Protein AF-A0A5R2N3M0-F1 (afdb_monomer_lite)

Sequence (168 aa):
ASAFADRCPHRGMRLSHGFVRGETLSCIYHGWGYAQEGNCLRIPAHPALTPPDTIRVATQHVEDGDGVIWISAGEAAAPPPRLDGVAPLRSMMVEANVAALEAAAGAKAAGGLLDHSNHGLTLRLLLAPDGEARTLMHVLVGEDANPTERIAASRAAETLRRAAERIR

pLDDT: mean 94.63, std 5.06, range [68.81, 98.44]

Radius of gyration: 19.89 Å; chains: 1; bounding box: 47×32×56 Å

Foldseek 3Di:
DWDFDLAQPPHGHGLVPFDDDPQWRFGPPQRFTAHSQFATQDGPVCHVDGDDRVRGTHIFDWDCAQNDIDTDPDPDPDDDDHPPQKHWLDKDKFQAFQVLLCVLQVHHDDPQWDWHDDPNFIWIWRWDDDPHGMIIITIIGGPPQDPVSSVVSVVVVVVSSVSSNPPD

Secondary structure (DSSP, 8-state):
--EE-SS-TTT---GGGSEEETTEEEPTTT--EE-TTSBEEE-TTSTT----TT-B--EE-EEEETTEEEE-SSS--SPPPP-TTEEEEEEEEESS-HHHHHHHHTS--BTTEEEEEETTEEEEEEEEEETTTEEEEEEEEETT--HHHHHHHHHHHHHHHHHHTT--

Structure (mmCIF, N/CA/C/O backbone):
data_AF-A0A5R2N3M0-F1
#
_entry.id   AF-A0A5R2N3M0-F1
#
loop_
_atom_site.group_PDB
_atom_site.id
_atom_site.type_symbol
_atom_site.label_atom_id
_atom_site.label_alt_id
_atom_site.label_comp_id
_atom_site.label_asym_id
_atom_site.label_entity_id
_atom_site.label_seq_id
_atom_site.pdbx_PDB_ins_code
_atom_site.Cartn_x
_atom_site.Cartn_y
_atom_site.Cartn_z
_atom_site.occupancy
_atom_site.B_iso_or_equiv
_atom_site.auth_seq_id
_atom_site.auth_comp_id
_atom_site.auth_asym_id
_atom_site.auth_atom_id
_atom_site.pdbx_PDB_model_num
ATOM 1 N N . ALA A 1 1 ? 2.549 -8.941 -7.027 1.00 83.56 1 ALA A N 1
ATOM 2 C CA . ALA A 1 1 ? 2.635 -7.464 -7.057 1.00 83.56 1 ALA A CA 1
ATOM 3 C C . ALA A 1 1 ? 4.101 -7.043 -7.196 1.00 83.56 1 ALA A C 1
ATOM 5 O O . ALA A 1 1 ? 4.967 -7.855 -6.897 1.00 83.56 1 ALA A O 1
ATOM 6 N N . SER A 1 2 ? 4.384 -5.811 -7.637 1.00 91.50 2 SER A N 1
ATOM 7 C CA . SER A 1 2 ? 5.753 -5.278 -7.777 1.00 91.50 2 SER A CA 1
ATOM 8 C C . SER A 1 2 ? 5.839 -3.880 -7.169 1.00 91.50 2 SER A C 1
ATOM 10 O O . SER A 1 2 ? 4.929 -3.074 -7.362 1.00 91.50 2 SER A O 1
ATOM 12 N N . ALA A 1 3 ? 6.932 -3.581 -6.465 1.00 94.56 3 ALA A N 1
ATOM 13 C CA . ALA A 1 3 ? 7.198 -2.261 -5.899 1.00 94.56 3 ALA A CA 1
ATOM 14 C C . ALA A 1 3 ? 8.600 -1.796 -6.288 1.00 94.56 3 ALA A C 1
ATOM 16 O O . ALA A 1 3 ? 9.589 -2.494 -6.059 1.00 94.56 3 ALA A O 1
ATOM 17 N N . PHE A 1 4 ? 8.677 -0.610 -6.886 1.00 95.50 4 PHE A N 1
ATOM 18 C CA . PHE A 1 4 ? 9.914 -0.024 -7.391 1.00 95.50 4 PHE A CA 1
ATOM 19 C C . PHE A 1 4 ? 10.277 1.227 -6.605 1.00 95.50 4 PHE A C 1
ATOM 21 O O . PHE A 1 4 ? 9.402 1.961 -6.147 1.00 95.50 4 PHE A O 1
ATOM 28 N N . ALA A 1 5 ? 11.573 1.528 -6.537 1.00 95.06 5 ALA A N 1
ATOM 29 C CA . ALA A 1 5 ? 11.997 2.896 -6.294 1.00 95.06 5 ALA A CA 1
ATOM 30 C C . ALA A 1 5 ? 11.367 3.799 -7.364 1.00 95.06 5 ALA A C 1
ATOM 32 O O . ALA A 1 5 ? 11.466 3.514 -8.561 1.00 95.06 5 ALA A O 1
ATOM 33 N N . ASP A 1 6 ? 10.742 4.901 -6.944 1.00 97.00 6 ASP A N 1
ATOM 34 C CA . ASP A 1 6 ? 10.054 5.833 -7.844 1.00 97.00 6 ASP A CA 1
ATOM 35 C C . ASP A 1 6 ? 11.042 6.734 -8.611 1.00 97.00 6 ASP A C 1
ATOM 37 O O . ASP A 1 6 ? 11.022 7.964 -8.531 1.00 97.00 6 ASP A O 1
ATOM 41 N N . ARG A 1 7 ? 11.990 6.109 -9.315 1.00 97.75 7 ARG A N 1
ATOM 42 C CA . ARG A 1 7 ? 13.099 6.779 -9.985 1.00 97.75 7 ARG A CA 1
ATOM 43 C C . ARG A 1 7 ? 13.628 5.951 -11.151 1.00 97.75 7 ARG A C 1
ATOM 45 O O . ARG A 1 7 ? 14.242 4.903 -10.977 1.00 97.75 7 ARG A O 1
ATOM 52 N N . CYS A 1 8 ? 13.487 6.486 -12.357 1.00 98.19 8 CYS A N 1
ATOM 53 C CA . CYS A 1 8 ? 14.052 5.908 -13.568 1.00 98.19 8 CYS A CA 1
ATOM 54 C C . CYS A 1 8 ? 15.597 5.994 -13.547 1.00 98.19 8 CYS A C 1
ATOM 56 O O . CYS A 1 8 ? 16.130 7.102 -13.410 1.00 98.19 8 CYS A O 1
ATOM 58 N N . PRO A 1 9 ? 16.343 4.886 -13.743 1.00 97.69 9 PRO A N 1
ATOM 59 C CA . PRO A 1 9 ? 17.811 4.882 -13.720 1.00 97.69 9 PRO A CA 1
ATOM 60 C C . PRO A 1 9 ? 18.453 5.702 -14.847 1.00 97.69 9 PRO A C 1
ATOM 62 O O . PRO A 1 9 ? 19.610 6.080 -14.726 1.00 97.69 9 PRO A O 1
ATOM 65 N N . HIS A 1 10 ? 17.715 6.029 -15.915 1.00 97.31 10 HIS A N 1
ATOM 66 C CA . HIS A 1 10 ? 18.241 6.836 -17.017 1.00 97.31 10 HIS A CA 1
ATOM 67 C C . HIS A 1 10 ? 18.521 8.288 -16.591 1.00 97.31 10 HIS A C 1
ATOM 69 O O . HIS A 1 10 ? 19.652 8.756 -16.690 1.00 97.31 10 HIS A O 1
ATOM 75 N N . ARG A 1 11 ? 17.494 9.025 -16.137 1.00 97.56 11 ARG A N 1
ATOM 76 C CA . ARG A 1 11 ? 17.604 10.460 -15.782 1.00 97.56 11 ARG A CA 1
ATOM 77 C C . ARG A 1 11 ? 16.793 10.870 -14.552 1.00 97.56 11 ARG A C 1
ATOM 79 O O . ARG A 1 11 ? 16.516 12.045 -14.359 1.00 97.56 11 ARG A O 1
ATOM 86 N N . GLY A 1 12 ? 16.389 9.911 -13.723 1.00 97.44 12 GLY A N 1
ATOM 87 C CA . GLY A 1 12 ? 15.761 10.186 -12.432 1.00 97.44 12 GLY A CA 1
ATOM 88 C C . GLY A 1 12 ? 14.288 10.599 -12.468 1.00 97.44 12 GLY A C 1
ATOM 89 O O . GLY A 1 12 ? 13.767 10.975 -11.425 1.00 97.44 12 GLY A O 1
ATOM 90 N N . MET A 1 13 ? 13.605 10.521 -13.618 1.00 98.19 13 MET A N 1
ATOM 91 C CA . MET A 1 13 ? 12.158 10.777 -13.687 1.00 98.19 13 MET A CA 1
ATOM 92 C C . MET A 1 13 ? 11.396 9.812 -12.773 1.00 98.19 13 MET A C 1
ATOM 94 O O . MET A 1 13 ? 11.718 8.622 -12.747 1.00 98.19 13 MET A O 1
ATOM 98 N N . ARG A 1 14 ? 10.372 10.306 -12.073 1.00 98.25 14 ARG A N 1
ATOM 99 C CA . ARG A 1 14 ? 9.474 9.463 -11.275 1.00 98.25 14 ARG A CA 1
ATOM 100 C C . ARG A 1 14 ? 8.707 8.507 -12.184 1.00 98.25 14 ARG A C 1
ATOM 102 O O . ARG A 1 14 ? 8.086 8.929 -13.162 1.00 98.25 14 ARG A O 1
ATOM 109 N N . LEU A 1 15 ? 8.794 7.218 -11.886 1.00 98.25 15 LEU A N 1
ATOM 110 C CA . LEU A 1 15 ? 8.144 6.149 -12.641 1.00 98.25 15 LEU A CA 1
ATOM 111 C C . LEU A 1 15 ? 6.640 6.080 -12.360 1.00 98.25 15 LEU A C 1
ATOM 113 O O . LEU A 1 15 ? 5.896 5.622 -13.221 1.00 98.25 15 LEU A O 1
ATOM 117 N N . SER A 1 16 ? 6.190 6.602 -11.219 1.00 97.62 16 SER A N 1
ATOM 118 C CA . SER A 1 16 ? 4.781 6.771 -10.851 1.00 97.62 16 SER A CA 1
ATOM 119 C C . SER A 1 16 ? 4.008 7.692 -11.805 1.00 97.62 16 SER A C 1
ATOM 121 O O . SER A 1 16 ? 2.794 7.571 -11.923 1.00 97.62 16 SER A O 1
ATOM 123 N N . HIS A 1 17 ? 4.698 8.568 -12.545 1.00 98.06 17 HIS A N 1
ATOM 124 C CA . HIS A 1 17 ? 4.116 9.356 -13.641 1.00 98.06 17 HIS A CA 1
ATOM 125 C C . HIS A 1 17 ? 4.096 8.617 -14.989 1.00 98.06 17 HIS A C 1
ATOM 127 O O . HIS A 1 17 ? 3.668 9.179 -15.995 1.00 98.06 17 HIS A O 1
ATOM 133 N N . GLY A 1 18 ? 4.624 7.395 -15.038 1.00 97.00 18 GLY A N 1
ATOM 134 C CA . GLY A 1 18 ? 4.621 6.534 -16.210 1.00 97.00 18 GLY A CA 1
ATOM 135 C C . GLY A 1 18 ? 3.266 5.886 -16.473 1.00 97.00 18 GLY A C 1
ATOM 136 O O . GLY A 1 18 ? 2.221 6.315 -15.992 1.00 97.00 18 GLY A O 1
ATOM 137 N N . PHE A 1 19 ? 3.294 4.822 -17.265 1.00 97.06 19 PHE A N 1
ATOM 138 C CA . PHE A 1 19 ? 2.110 4.025 -17.568 1.00 97.06 19 PHE A CA 1
ATOM 139 C C . PHE A 1 19 ? 2.499 2.569 -17.812 1.00 97.06 19 PHE A C 1
ATOM 141 O O . PHE A 1 19 ? 3.607 2.265 -18.264 1.00 97.06 19 PHE A O 1
ATOM 148 N N . VAL A 1 20 ? 1.569 1.663 -17.532 1.00 96.88 20 VAL A N 1
ATOM 149 C CA . VAL A 1 20 ? 1.738 0.233 -17.790 1.00 96.88 20 VAL A CA 1
ATOM 150 C C . VAL A 1 20 ? 1.413 -0.062 -19.260 1.00 96.88 20 VAL A C 1
ATOM 152 O O . VAL A 1 20 ? 0.409 0.414 -19.791 1.00 96.88 20 VAL A O 1
ATOM 155 N N . ARG A 1 21 ? 2.275 -0.825 -19.942 1.00 92.31 21 ARG A N 1
ATOM 156 C CA . ARG A 1 21 ? 2.038 -1.383 -21.286 1.00 92.31 21 ARG A CA 1
ATOM 157 C C . ARG A 1 21 ? 2.293 -2.887 -21.250 1.00 92.31 21 ARG A C 1
ATOM 159 O O . ARG A 1 21 ? 3.448 -3.303 -21.147 1.00 92.31 21 ARG A O 1
ATOM 166 N N . GLY A 1 22 ? 1.227 -3.683 -21.352 1.00 93.19 22 GLY A N 1
ATOM 167 C CA . GLY A 1 22 ? 1.303 -5.120 -21.069 1.00 93.19 22 GLY A CA 1
ATOM 168 C C . GLY A 1 22 ? 1.804 -5.336 -19.641 1.00 93.19 22 GLY A C 1
ATOM 169 O O . GLY A 1 22 ? 1.337 -4.665 -18.731 1.00 93.19 22 GLY A O 1
ATOM 170 N N . GLU A 1 23 ? 2.834 -6.161 -19.474 1.00 93.88 23 GLU A N 1
ATOM 171 C CA . GLU A 1 23 ? 3.449 -6.465 -18.171 1.00 93.88 23 GLU A CA 1
ATOM 172 C C . GLU A 1 23 ? 4.634 -5.546 -17.813 1.00 93.88 23 GLU A C 1
ATOM 174 O O . GLU A 1 23 ? 5.484 -5.898 -16.997 1.00 93.88 23 GLU A O 1
ATOM 179 N N . THR A 1 24 ? 4.744 -4.375 -18.455 1.00 96.25 24 THR A N 1
ATOM 180 C CA . THR A 1 24 ? 5.896 -3.473 -18.277 1.00 96.25 24 THR A CA 1
ATOM 181 C C . THR A 1 24 ? 5.495 -2.079 -17.827 1.00 96.25 24 THR A C 1
ATOM 183 O O . THR A 1 24 ? 4.549 -1.491 -18.356 1.00 96.25 24 THR A O 1
ATOM 186 N N . LEU A 1 25 ? 6.266 -1.501 -16.903 1.00 98.00 25 LEU A N 1
ATOM 187 C CA . LEU A 1 25 ? 6.146 -0.091 -16.538 1.00 98.00 25 LEU A CA 1
ATOM 188 C C . LEU A 1 25 ? 7.015 0.753 -17.471 1.00 98.00 25 LEU A C 1
ATOM 190 O O . LEU A 1 25 ? 8.234 0.594 -17.520 1.00 98.00 25 LEU A O 1
ATOM 194 N N . SER A 1 26 ? 6.389 1.662 -18.215 1.00 98.12 26 SER A N 1
ATOM 195 C CA . SER A 1 26 ? 7.068 2.575 -19.133 1.00 98.12 26 SER A CA 1
ATOM 196 C C . SER A 1 26 ? 7.250 3.952 -18.502 1.00 98.12 26 SER A C 1
ATOM 198 O O . SER A 1 26 ? 6.286 4.597 -18.090 1.00 98.12 26 SER A O 1
ATOM 200 N N . CYS A 1 27 ? 8.491 4.436 -18.477 1.00 98.44 27 CYS A N 1
ATOM 201 C CA . CYS A 1 27 ? 8.814 5.789 -18.031 1.00 98.44 27 CYS A CA 1
ATOM 202 C C . CYS A 1 27 ? 8.258 6.835 -19.010 1.00 98.44 27 CYS A C 1
ATOM 204 O O . CYS A 1 27 ? 8.556 6.779 -20.203 1.00 98.44 27 CYS A O 1
ATOM 206 N N . ILE A 1 28 ? 7.530 7.838 -18.510 1.00 98.06 28 ILE A N 1
ATOM 207 C CA . ILE A 1 28 ? 6.928 8.889 -19.350 1.00 98.06 28 ILE A CA 1
ATOM 208 C C . ILE A 1 28 ? 7.960 9.745 -20.098 1.00 98.06 28 ILE A C 1
ATOM 210 O O . ILE A 1 28 ? 7.636 10.325 -21.127 1.00 98.06 28 ILE A O 1
ATOM 214 N N . TYR A 1 29 ? 9.208 9.811 -19.622 1.00 97.94 29 TYR A N 1
ATOM 215 C CA . TYR A 1 29 ? 10.203 10.703 -20.216 1.00 97.94 29 TYR A CA 1
ATOM 216 C C . TYR A 1 29 ? 10.714 10.196 -21.575 1.00 97.94 29 TY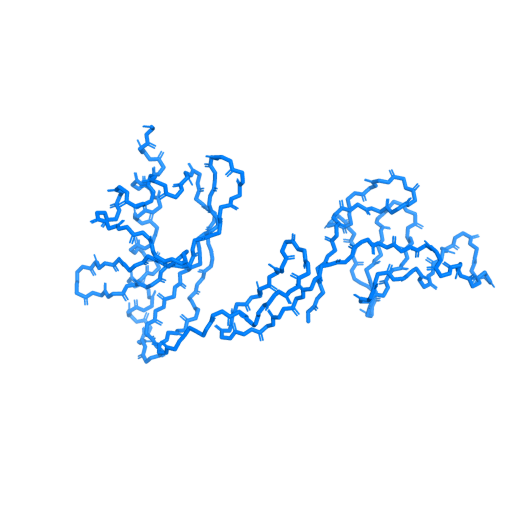R A C 1
ATOM 218 O O . TYR A 1 29 ? 10.571 10.870 -22.586 1.00 97.94 29 TYR A O 1
ATOM 226 N N . HIS A 1 30 ? 11.297 8.995 -21.614 1.00 97.81 30 HIS A N 1
ATOM 227 C CA . HIS A 1 30 ? 11.890 8.429 -22.839 1.00 97.81 30 HIS A CA 1
ATOM 228 C C . HIS A 1 30 ? 11.306 7.060 -23.210 1.00 97.81 30 HIS A C 1
ATOM 230 O O . HIS A 1 30 ? 11.836 6.373 -24.082 1.00 97.81 30 HIS A O 1
ATOM 236 N N . GLY A 1 31 ? 10.254 6.622 -22.514 1.00 97.38 31 GLY A N 1
ATOM 237 C CA . GLY A 1 31 ? 9.564 5.364 -22.788 1.00 97.38 31 GLY A CA 1
ATOM 238 C C . GLY A 1 31 ? 10.370 4.106 -22.474 1.00 97.38 31 GLY A C 1
ATOM 239 O O . GLY A 1 31 ? 10.037 3.051 -23.009 1.00 97.38 31 GLY A O 1
ATOM 240 N N . TRP A 1 32 ? 11.426 4.195 -21.655 1.00 98.12 32 TRP A N 1
ATOM 241 C CA . TRP A 1 32 ? 12.142 3.000 -21.198 1.00 98.12 32 TRP A CA 1
ATOM 242 C C . TRP A 1 32 ? 11.163 2.104 -20.441 1.00 98.12 32 TRP A C 1
ATOM 244 O O . TRP A 1 32 ? 10.481 2.584 -19.531 1.00 98.12 32 TRP A O 1
ATOM 254 N N . GLY A 1 33 ? 11.068 0.845 -20.864 1.00 97.94 33 GLY A N 1
ATOM 255 C CA . GLY A 1 33 ? 10.160 -0.148 -20.298 1.00 97.94 33 GLY A CA 1
ATOM 256 C C . GLY A 1 33 ? 10.895 -1.091 -19.358 1.00 97.94 33 GLY A C 1
ATOM 257 O O . GLY A 1 33 ? 11.972 -1.577 -19.710 1.00 97.94 33 GLY A O 1
ATOM 258 N N . TYR A 1 34 ? 10.305 -1.355 -18.196 1.00 98.38 34 TYR A N 1
ATOM 259 C CA . TYR A 1 34 ? 10.863 -2.219 -17.156 1.00 98.38 34 TYR A CA 1
ATOM 260 C C . TYR A 1 34 ? 9.918 -3.380 -16.844 1.00 98.38 34 TYR A C 1
ATOM 262 O O . TYR A 1 34 ? 8.707 -3.167 -16.749 1.00 98.38 34 TYR A O 1
ATOM 270 N N . ALA A 1 35 ? 10.473 -4.585 -16.701 1.00 97.31 35 ALA A N 1
ATOM 271 C CA . ALA A 1 35 ? 9.750 -5.773 -16.239 1.00 97.31 35 ALA A CA 1
ATOM 272 C C . ALA A 1 35 ? 9.435 -5.695 -14.737 1.00 97.31 35 ALA A C 1
ATOM 274 O O . ALA A 1 35 ? 9.927 -4.799 -14.048 1.00 97.31 35 ALA A O 1
ATOM 275 N N . GLN A 1 36 ? 8.674 -6.666 -14.227 1.00 95.62 36 GLN A N 1
ATOM 276 C CA . GLN A 1 36 ? 8.309 -6.785 -12.810 1.00 95.62 36 GLN A CA 1
ATOM 277 C C . GLN A 1 36 ? 9.527 -6.930 -11.879 1.00 95.62 36 GLN A C 1
ATOM 279 O O . GLN A 1 36 ? 9.484 -6.466 -10.745 1.00 95.62 36 GLN A O 1
ATOM 284 N N . GLU A 1 37 ? 10.637 -7.486 -12.367 1.00 95.00 37 GLU A N 1
ATOM 285 C CA . GLU A 1 37 ? 11.911 -7.641 -11.649 1.00 95.00 37 GLU A CA 1
ATOM 286 C C . GLU A 1 37 ? 12.835 -6.416 -11.814 1.00 95.00 37 GLU A C 1
ATOM 288 O O . GLU A 1 37 ? 14.003 -6.426 -11.406 1.00 95.00 37 GLU A O 1
ATOM 293 N N . GLY A 1 38 ? 12.336 -5.355 -12.453 1.00 96.81 38 GLY A N 1
ATOM 294 C CA . GLY A 1 38 ? 13.010 -4.071 -12.623 1.00 96.81 38 GLY A CA 1
ATOM 295 C C . GLY A 1 38 ? 14.002 -3.997 -13.786 1.00 96.81 38 GLY A C 1
ATOM 296 O O . GLY A 1 38 ? 14.511 -2.909 -14.058 1.00 96.81 38 GLY A O 1
ATOM 297 N N . ASN A 1 39 ? 14.291 -5.092 -14.498 1.00 97.56 39 ASN A N 1
ATOM 298 C CA . ASN A 1 39 ? 15.184 -5.070 -15.664 1.00 97.56 39 ASN A CA 1
ATOM 299 C C . ASN A 1 39 ? 14.567 -4.301 -16.840 1.00 97.56 39 ASN A C 1
ATOM 301 O O . ASN A 1 39 ? 13.371 -4.398 -17.118 1.00 97.56 39 ASN A O 1
ATOM 305 N N . CYS A 1 40 ? 15.393 -3.521 -17.539 1.00 98.25 40 CYS A N 1
ATOM 306 C CA . CYS A 1 40 ? 14.963 -2.805 -18.731 1.00 98.25 40 CYS A CA 1
ATOM 307 C C . CYS A 1 40 ? 14.770 -3.779 -19.897 1.00 98.25 40 CYS A C 1
ATOM 309 O O . CYS A 1 40 ? 15.699 -4.466 -20.302 1.00 98.25 40 CYS A O 1
ATOM 311 N N . LEU A 1 41 ? 13.564 -3.809 -20.458 1.00 97.25 41 LEU A N 1
ATOM 312 C CA . LEU A 1 41 ? 13.224 -4.655 -21.603 1.00 97.25 41 LEU A CA 1
ATOM 313 C C . LEU A 1 41 ? 13.258 -3.897 -22.926 1.00 97.25 41 LEU A C 1
ATOM 315 O O . LEU A 1 41 ? 13.374 -4.498 -23.990 1.00 97.25 41 LEU A O 1
ATOM 319 N N . ARG A 1 42 ? 13.104 -2.569 -22.883 1.00 96.69 42 ARG A N 1
ATOM 320 C CA . ARG A 1 42 ? 12.930 -1.772 -24.096 1.00 96.69 42 ARG A CA 1
ATOM 321 C C . ARG A 1 42 ? 13.455 -0.357 -23.940 1.00 96.69 42 ARG A C 1
ATOM 323 O O . ARG A 1 42 ? 13.043 0.361 -23.031 1.00 96.69 42 ARG A O 1
ATOM 330 N N . ILE A 1 43 ? 14.249 0.074 -24.918 1.00 97.75 43 ILE A N 1
ATOM 331 C CA . ILE A 1 43 ? 14.677 1.463 -25.110 1.00 97.75 43 ILE A CA 1
ATOM 332 C C . ILE A 1 43 ? 14.146 1.929 -26.474 1.00 97.75 43 ILE A C 1
ATOM 334 O O . ILE A 1 43 ? 14.698 1.537 -27.500 1.00 97.75 43 ILE A O 1
ATOM 338 N N . PRO A 1 44 ? 13.076 2.748 -26.538 1.00 97.00 44 PRO A N 1
ATOM 339 C CA . PRO A 1 44 ? 12.411 3.073 -27.805 1.00 97.00 44 PRO A CA 1
ATOM 340 C C . PRO A 1 44 ? 13.307 3.694 -28.882 1.00 97.00 44 PRO A C 1
ATOM 342 O O . PRO A 1 44 ? 13.103 3.421 -30.059 1.00 97.00 44 PRO A O 1
ATOM 345 N N . ALA A 1 45 ? 14.306 4.490 -28.488 1.00 97.94 45 ALA A N 1
ATOM 346 C CA . ALA A 1 45 ? 15.263 5.101 -29.413 1.00 97.94 45 ALA A CA 1
ATOM 347 C C . ALA A 1 45 ? 16.219 4.082 -30.070 1.00 97.94 45 ALA A C 1
ATOM 349 O O . ALA A 1 45 ? 16.812 4.376 -31.104 1.00 97.94 45 ALA A O 1
ATOM 350 N N . HIS A 1 46 ? 16.350 2.884 -29.494 1.00 97.62 46 HIS A N 1
ATOM 351 C CA . HIS A 1 46 ? 17.203 1.803 -29.986 1.00 97.62 46 HIS A CA 1
ATOM 352 C C . HIS A 1 46 ? 16.405 0.490 -30.040 1.00 97.62 46 HIS A C 1
ATOM 354 O O . HIS A 1 46 ? 16.639 -0.412 -29.240 1.00 97.62 46 HIS A O 1
ATOM 360 N N . PRO A 1 47 ? 15.438 0.352 -30.963 1.00 95.44 47 PRO A N 1
ATOM 361 C CA . PRO A 1 47 ? 14.478 -0.755 -30.946 1.00 95.44 47 PRO A CA 1
ATOM 362 C C . PRO A 1 47 ? 15.093 -2.135 -31.222 1.00 95.44 47 PRO A C 1
ATOM 364 O O . PRO A 1 47 ? 14.509 -3.137 -30.829 1.00 95.44 47 PRO A O 1
ATOM 367 N N . ALA A 1 48 ? 16.252 -2.194 -31.884 1.00 96.94 48 ALA A N 1
ATOM 368 C CA . ALA A 1 48 ? 16.990 -3.435 -32.137 1.00 96.94 48 ALA A CA 1
ATOM 369 C C . ALA A 1 48 ? 17.998 -3.781 -31.025 1.00 96.94 48 ALA A C 1
ATOM 371 O O . ALA A 1 48 ? 18.607 -4.848 -31.053 1.00 96.94 48 ALA A O 1
ATOM 372 N N . LEU A 1 49 ? 18.212 -2.875 -30.065 1.00 96.81 49 LEU A N 1
ATOM 373 C CA . LEU A 1 49 ? 19.122 -3.109 -28.952 1.00 96.81 49 LEU A CA 1
ATOM 374 C C . LEU A 1 49 ? 18.433 -3.998 -27.918 1.00 96.81 49 LEU A C 1
ATOM 376 O O . LEU A 1 49 ? 17.350 -3.668 -27.440 1.00 96.81 49 LEU A O 1
ATOM 380 N N . THR A 1 50 ? 19.107 -5.073 -27.519 1.00 96.75 50 THR A N 1
ATOM 381 C CA . THR A 1 50 ? 18.796 -5.762 -26.262 1.00 96.75 50 THR A CA 1
ATOM 382 C C . THR A 1 50 ? 19.420 -4.949 -25.125 1.00 96.75 50 THR A C 1
ATOM 384 O O . THR A 1 50 ? 20.647 -4.808 -25.115 1.00 96.75 50 THR A O 1
ATOM 387 N N . PRO A 1 51 ? 18.633 -4.338 -24.218 1.00 97.44 51 PRO A N 1
ATOM 388 C CA . PRO A 1 51 ? 19.202 -3.542 -23.137 1.00 97.44 51 PRO A CA 1
ATOM 389 C C . PRO A 1 51 ? 20.111 -4.397 -22.237 1.00 97.44 51 PRO A C 1
ATOM 391 O O . PRO A 1 51 ? 19.765 -5.542 -21.956 1.00 97.44 51 PRO A O 1
ATOM 394 N N . PRO A 1 52 ? 21.256 -3.869 -21.767 1.00 96.00 52 PRO A N 1
ATOM 395 C CA . PRO A 1 52 ? 22.104 -4.581 -20.815 1.00 96.00 52 PRO A CA 1
ATOM 396 C C . PRO A 1 52 ? 21.383 -4.881 -19.494 1.00 96.00 52 PRO A C 1
ATOM 398 O O . PRO A 1 52 ? 20.697 -4.009 -18.956 1.00 96.00 52 PRO A O 1
ATOM 401 N N . ASP A 1 53 ? 21.646 -6.051 -18.904 1.00 95.00 53 ASP A N 1
ATOM 402 C CA . ASP A 1 53 ? 21.063 -6.483 -17.619 1.00 95.00 53 ASP A CA 1
ATOM 403 C C . ASP A 1 53 ? 21.413 -5.570 -16.437 1.00 95.00 53 ASP A C 1
ATOM 405 O O . ASP A 1 53 ? 20.743 -5.588 -15.405 1.00 95.00 53 ASP A O 1
ATOM 409 N N . THR A 1 54 ? 22.456 -4.750 -16.572 1.00 96.31 54 THR A N 1
ATOM 410 C CA . THR A 1 54 ? 22.852 -3.751 -15.572 1.00 96.31 54 THR A CA 1
ATOM 411 C C . THR A 1 54 ? 21.882 -2.572 -15.497 1.00 96.31 54 THR A C 1
ATOM 413 O O . THR A 1 54 ? 21.872 -1.846 -14.502 1.00 96.31 54 THR A O 1
ATOM 416 N N . ILE A 1 55 ? 21.036 -2.370 -16.512 1.00 97.44 55 ILE A N 1
ATOM 417 C CA . ILE A 1 55 ? 20.010 -1.330 -16.502 1.00 97.44 55 ILE A CA 1
ATOM 418 C C . ILE A 1 55 ? 18.780 -1.851 -15.761 1.00 97.44 55 ILE A C 1
ATOM 420 O O . ILE A 1 55 ? 17.876 -2.450 -16.350 1.00 97.44 55 ILE A O 1
ATOM 424 N N . ARG A 1 56 ? 18.725 -1.569 -14.457 1.00 97.50 56 ARG A N 1
ATOM 425 C CA . ARG A 1 56 ? 17.617 -1.983 -13.590 1.00 97.50 56 ARG A CA 1
ATOM 426 C C . ARG A 1 56 ? 17.077 -0.834 -12.755 1.00 97.50 56 ARG A C 1
ATOM 428 O O . ARG A 1 56 ? 17.818 0.049 -12.323 1.00 97.50 56 ARG A O 1
ATOM 435 N N . VAL A 1 57 ? 15.773 -0.859 -12.520 1.00 97.12 57 VAL A N 1
ATOM 436 C CA . VAL A 1 57 ? 15.134 -0.105 -11.440 1.00 97.12 57 VAL A CA 1
ATOM 437 C C . VAL A 1 57 ? 15.328 -0.892 -10.146 1.00 97.12 57 VAL A C 1
ATOM 439 O O . VAL A 1 57 ? 15.247 -2.118 -10.155 1.00 97.12 57 VAL A O 1
ATOM 442 N N . ALA A 1 58 ? 15.592 -0.200 -9.038 1.00 94.56 58 ALA A N 1
ATOM 443 C CA . ALA A 1 58 ? 15.643 -0.847 -7.732 1.00 94.56 58 ALA A CA 1
ATOM 444 C C . ALA A 1 58 ? 14.243 -1.345 -7.341 1.00 94.56 58 ALA A C 1
ATOM 446 O O . ALA A 1 58 ? 13.277 -0.580 -7.38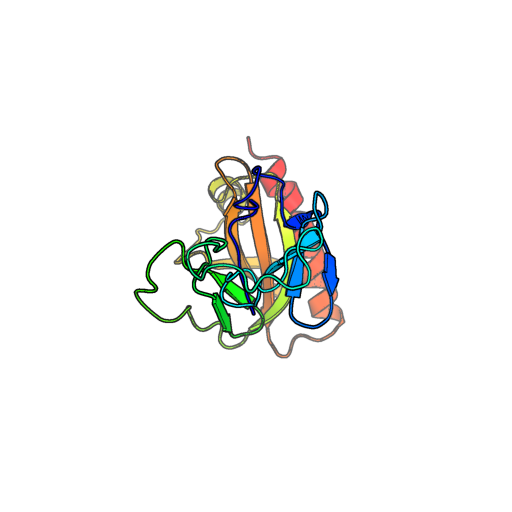8 1.00 94.56 58 ALA A O 1
ATOM 447 N N . THR A 1 59 ? 14.143 -2.612 -6.955 1.00 94.12 59 THR A N 1
ATOM 448 C CA . THR A 1 59 ? 12.897 -3.272 -6.551 1.00 94.12 59 THR A CA 1
ATOM 449 C C . THR A 1 59 ? 12.898 -3.547 -5.051 1.00 94.12 59 THR A C 1
ATOM 451 O O . THR A 1 59 ? 13.960 -3.709 -4.455 1.00 94.12 59 THR A O 1
ATOM 454 N N . GLN A 1 60 ? 11.713 -3.614 -4.450 1.00 92.56 60 GLN A N 1
ATOM 455 C CA . GLN A 1 60 ? 11.516 -4.049 -3.066 1.00 92.56 60 GLN A CA 1
ATOM 456 C C . GLN A 1 60 ? 10.886 -5.443 -3.038 1.00 92.56 60 GLN A C 1
ATOM 458 O O . GLN A 1 60 ? 10.185 -5.818 -3.982 1.00 92.56 60 GLN A O 1
ATOM 463 N N . HIS A 1 61 ? 11.111 -6.195 -1.958 1.00 92.12 61 HIS A N 1
ATOM 464 C CA . HIS A 1 61 ? 10.368 -7.435 -1.714 1.00 92.12 61 HIS A CA 1
ATOM 465 C C . HIS A 1 61 ? 8.917 -7.100 -1.379 1.00 92.12 61 HIS A C 1
ATOM 467 O O . HIS A 1 61 ? 8.666 -6.216 -0.553 1.00 92.12 61 HIS A O 1
ATOM 473 N N . VAL A 1 62 ? 7.983 -7.789 -2.035 1.00 93.50 62 VAL A N 1
ATOM 474 C CA . VAL A 1 62 ? 6.546 -7.544 -1.904 1.00 93.50 62 VAL A CA 1
ATOM 475 C C . VAL A 1 62 ? 5.823 -8.847 -1.630 1.00 93.50 62 VAL A C 1
ATOM 477 O O . VAL A 1 62 ? 5.99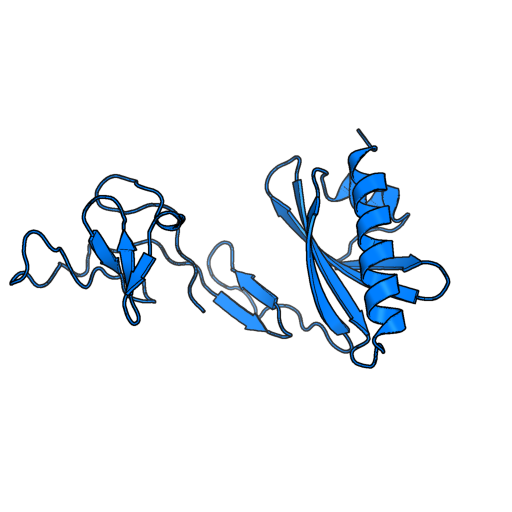3 -9.814 -2.371 1.00 93.50 62 VAL A O 1
ATOM 480 N N . GLU A 1 63 ? 4.953 -8.832 -0.628 1.00 93.38 63 GLU A N 1
ATOM 481 C CA . GLU A 1 63 ? 4.025 -9.925 -0.353 1.00 93.38 63 GLU A CA 1
ATOM 482 C C . GLU A 1 63 ? 2.591 -9.403 -0.340 1.00 93.38 63 GLU A C 1
ATOM 484 O O . GLU A 1 63 ? 2.308 -8.325 0.177 1.00 93.38 63 GLU A O 1
ATOM 489 N N . ASP A 1 64 ? 1.688 -10.161 -0.953 1.00 92.12 64 ASP A N 1
ATOM 490 C CA . ASP A 1 64 ? 0.252 -9.894 -0.939 1.00 92.12 64 ASP A CA 1
ATOM 491 C C . ASP A 1 64 ? -0.385 -10.869 0.051 1.00 92.12 64 ASP A C 1
ATOM 493 O O . ASP A 1 64 ? -0.306 -12.086 -0.136 1.00 92.12 64 ASP A O 1
ATOM 497 N N . GLY A 1 65 ? -0.938 -10.339 1.140 1.00 91.25 65 GLY A N 1
ATOM 498 C CA . GLY A 1 65 ? -1.437 -11.141 2.248 1.00 91.25 65 GLY A CA 1
ATOM 499 C C . GLY A 1 65 ? -2.573 -10.441 2.971 1.00 91.25 65 GLY A C 1
ATOM 500 O O . GLY A 1 65 ? -2.467 -9.265 3.319 1.00 91.25 65 GLY A O 1
ATOM 501 N N . ASP A 1 66 ? -3.665 -11.177 3.181 1.00 91.81 66 ASP A N 1
ATOM 502 C CA . ASP A 1 66 ? -4.855 -10.735 3.917 1.00 91.81 66 ASP A CA 1
ATOM 503 C C . ASP A 1 66 ? -5.435 -9.403 3.377 1.00 91.81 66 ASP A C 1
ATOM 505 O O . ASP A 1 66 ? -5.944 -8.549 4.102 1.00 91.81 66 ASP A O 1
ATOM 509 N N . GLY A 1 67 ? -5.332 -9.224 2.051 1.00 89.94 67 GLY A N 1
ATOM 510 C CA . GLY A 1 67 ? -5.809 -8.050 1.317 1.00 89.94 67 GLY A CA 1
ATOM 511 C C . GLY A 1 67 ? -4.995 -6.771 1.552 1.00 89.94 67 GLY A C 1
ATOM 512 O O . GLY A 1 67 ? -5.481 -5.670 1.275 1.00 89.94 67 GLY A O 1
ATOM 513 N N . VAL A 1 68 ? -3.762 -6.912 2.045 1.00 92.88 68 VAL A N 1
ATOM 514 C CA . VAL A 1 68 ? -2.772 -5.846 2.216 1.00 92.88 68 VAL A CA 1
ATOM 515 C C . VAL A 1 68 ? -1.534 -6.163 1.374 1.00 92.88 68 VAL A C 1
ATOM 517 O O . VAL A 1 68 ? -1.055 -7.295 1.336 1.00 92.88 68 VAL A O 1
ATOM 520 N N . ILE A 1 69 ? -0.995 -5.137 0.709 1.00 93.56 69 ILE A N 1
ATOM 521 C CA . ILE A 1 69 ? 0.291 -5.223 0.011 1.00 93.56 69 ILE A CA 1
ATOM 522 C C . ILE A 1 69 ? 1.397 -4.823 0.983 1.00 93.56 69 ILE A C 1
ATOM 524 O O . ILE A 1 69 ? 1.506 -3.657 1.367 1.00 93.56 69 ILE A O 1
ATOM 528 N N . TRP A 1 70 ? 2.223 -5.789 1.360 1.00 93.44 70 TRP A N 1
ATOM 529 C CA . TRP A 1 70 ? 3.349 -5.621 2.266 1.00 93.44 70 TRP A CA 1
ATOM 530 C C . TRP A 1 70 ? 4.623 -5.356 1.481 1.00 93.44 70 TRP A C 1
ATOM 532 O O . TRP A 1 70 ? 4.886 -6.007 0.472 1.00 93.44 70 TRP A O 1
ATOM 542 N N . ILE A 1 71 ? 5.428 -4.409 1.957 1.00 92.31 71 ILE A N 1
ATOM 543 C CA . ILE A 1 71 ? 6.718 -4.066 1.358 1.00 92.31 71 ILE A CA 1
ATOM 544 C C . ILE A 1 71 ? 7.776 -4.119 2.454 1.00 92.31 71 ILE A C 1
ATOM 546 O O . ILE A 1 71 ? 7.616 -3.493 3.502 1.00 92.31 71 ILE A O 1
ATOM 550 N N . SER A 1 72 ? 8.865 -4.843 2.206 1.00 88.62 72 SER A N 1
ATOM 551 C CA . SER A 1 72 ? 10.022 -4.843 3.103 1.00 88.62 72 SER A CA 1
ATOM 552 C C . SER A 1 72 ? 10.918 -3.637 2.821 1.00 88.62 72 SER A C 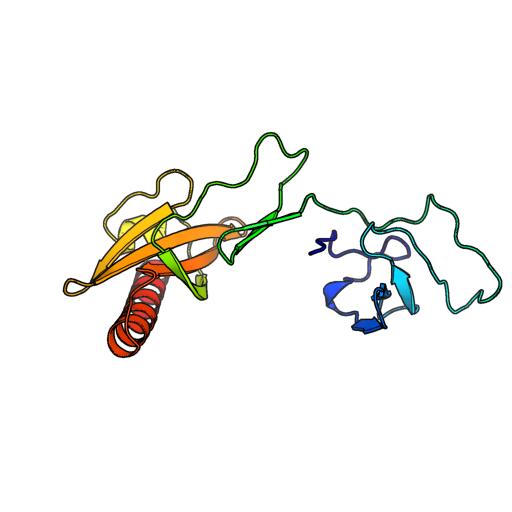1
ATOM 554 O O . SER A 1 72 ? 11.264 -3.376 1.671 1.00 88.62 72 SER A O 1
ATOM 556 N N . ALA A 1 73 ? 11.354 -2.928 3.865 1.00 75.50 73 ALA A N 1
ATOM 557 C CA . ALA A 1 73 ? 12.314 -1.820 3.769 1.00 75.50 73 ALA A CA 1
ATOM 558 C C . ALA A 1 73 ? 13.779 -2.304 3.634 1.00 75.50 73 ALA A C 1
ATOM 560 O O . ALA A 1 73 ? 14.702 -1.681 4.159 1.00 75.50 73 ALA A O 1
ATOM 561 N N . GLY A 1 74 ? 13.992 -3.446 2.979 1.00 78.44 74 GLY A N 1
ATOM 562 C CA . GLY A 1 74 ? 15.264 -4.161 2.917 1.00 78.44 74 GLY A CA 1
ATOM 563 C C . GLY A 1 74 ? 15.055 -5.658 2.697 1.00 78.44 74 GLY A C 1
ATOM 564 O O . GLY A 1 74 ? 14.022 -6.083 2.174 1.00 78.44 74 GLY A O 1
ATOM 565 N N . GLU A 1 75 ? 16.024 -6.469 3.111 1.00 77.19 75 GLU A N 1
ATOM 566 C CA . GLU A 1 75 ? 15.905 -7.926 3.045 1.00 77.19 75 GLU A CA 1
ATOM 567 C C . GLU A 1 75 ? 14.783 -8.417 3.970 1.00 77.19 75 GLU A C 1
ATOM 569 O O . GLU A 1 75 ? 14.692 -8.012 5.131 1.00 77.19 75 GLU A O 1
ATOM 574 N N . ALA A 1 76 ? 13.884 -9.243 3.436 1.00 73.62 76 ALA A N 1
ATOM 575 C CA . ALA A 1 76 ? 12.732 -9.728 4.182 1.00 73.62 76 ALA A CA 1
ATOM 576 C C . ALA A 1 76 ? 13.185 -10.750 5.233 1.00 73.62 76 ALA A C 1
ATOM 578 O O . ALA A 1 76 ? 13.512 -11.889 4.912 1.00 73.62 76 ALA A O 1
ATOM 579 N N . ALA A 1 77 ? 13.220 -10.329 6.498 1.00 72.88 77 ALA A N 1
ATOM 580 C CA . ALA A 1 77 ? 13.651 -11.181 7.606 1.00 72.88 77 ALA A CA 1
ATOM 581 C C . ALA A 1 77 ? 12.582 -12.206 8.036 1.00 72.88 77 ALA A C 1
ATOM 583 O O . ALA A 1 77 ? 12.915 -13.226 8.637 1.00 72.88 77 ALA A O 1
ATOM 584 N N . ALA A 1 78 ? 11.305 -11.929 7.754 1.00 83.81 78 ALA A N 1
ATOM 585 C CA . ALA A 1 78 ? 10.171 -12.788 8.075 1.00 83.81 78 ALA A CA 1
ATOM 586 C C . ALA A 1 78 ? 8.974 -12.477 7.153 1.00 83.81 78 ALA A C 1
ATOM 588 O O . ALA A 1 78 ? 8.911 -11.370 6.608 1.00 83.81 78 ALA A O 1
ATOM 589 N N . PRO A 1 79 ? 8.014 -13.411 7.012 1.00 86.44 79 PRO A N 1
ATOM 590 C CA . PRO A 1 79 ? 6.731 -13.136 6.370 1.00 86.44 79 PRO A CA 1
ATOM 591 C C . PRO A 1 79 ? 5.968 -11.997 7.074 1.00 86.44 79 PRO A C 1
ATOM 593 O O . PRO A 1 79 ? 6.178 -11.769 8.273 1.00 86.44 79 PRO A O 1
ATOM 596 N N . PRO A 1 80 ? 5.057 -11.299 6.374 1.00 88.19 80 PRO A N 1
ATOM 597 C CA . PRO A 1 80 ? 4.202 -10.293 6.978 1.00 88.19 80 PRO A CA 1
ATOM 598 C C . PRO A 1 80 ? 3.294 -10.909 8.053 1.00 88.19 80 PRO A C 1
ATOM 600 O O . PRO A 1 80 ? 2.976 -12.104 8.006 1.00 88.19 80 PRO A O 1
ATOM 603 N N . PRO A 1 81 ? 2.860 -10.107 9.040 1.00 87.31 81 PRO A N 1
ATOM 604 C CA . PRO A 1 81 ? 1.954 -10.584 10.071 1.00 87.31 81 PRO A CA 1
ATOM 605 C C . PRO A 1 81 ? 0.605 -10.982 9.463 1.00 87.31 81 PRO A C 1
ATOM 607 O O . PRO A 1 81 ? 0.099 -10.327 8.552 1.00 87.31 81 PRO A O 1
ATOM 610 N N . ARG A 1 82 ? 0.011 -12.042 10.015 1.00 89.88 82 ARG A N 1
ATOM 611 C CA . ARG A 1 82 ? -1.337 -12.493 9.660 1.00 89.88 82 ARG A CA 1
ATOM 612 C C . ARG A 1 82 ? -2.377 -11.554 10.267 1.00 89.88 82 ARG A C 1
ATOM 614 O O . ARG A 1 82 ? -2.289 -11.213 11.448 1.00 89.88 82 ARG A O 1
ATOM 621 N N . LEU A 1 83 ? -3.361 -11.149 9.470 1.00 91.81 83 LEU A N 1
ATOM 622 C CA . LEU A 1 83 ? -4.476 -10.298 9.893 1.00 91.81 83 LEU A CA 1
ATOM 623 C C . LEU A 1 83 ? -5.755 -11.132 10.045 1.00 91.81 83 LEU A C 1
ATOM 625 O O . LEU A 1 83 ? -6.741 -10.905 9.354 1.00 91.81 83 LEU A O 1
ATOM 629 N N . ASP A 1 84 ? -5.733 -12.113 10.948 1.00 91.31 84 ASP A N 1
ATOM 630 C CA . ASP A 1 84 ? -6.833 -13.073 11.090 1.00 91.31 84 ASP A CA 1
ATOM 631 C C . ASP A 1 84 ? -8.126 -12.423 11.624 1.00 91.31 84 ASP A C 1
ATOM 633 O O . ASP A 1 84 ? -8.104 -11.619 12.566 1.00 91.31 84 ASP A O 1
ATOM 637 N N . GLY A 1 85 ? -9.269 -12.819 11.052 1.00 92.56 85 GLY A N 1
ATOM 638 C CA . GLY A 1 85 ? -10.601 -12.414 11.505 1.00 92.56 85 GLY A CA 1
ATOM 639 C C . GLY A 1 85 ? -10.990 -10.989 11.112 1.00 92.56 85 GLY A C 1
ATOM 640 O O . GLY A 1 85 ? -12.008 -10.480 11.592 1.00 92.56 85 GLY A O 1
ATOM 641 N N . VAL A 1 86 ? -10.203 -10.332 10.254 1.00 94.56 86 VAL A N 1
ATOM 642 C CA . VAL A 1 86 ? -10.502 -8.996 9.734 1.00 94.56 86 VAL A CA 1
ATOM 643 C C . VAL A 1 86 ? -10.373 -8.927 8.213 1.00 94.56 86 VAL A C 1
ATOM 645 O O . VAL A 1 86 ? -9.485 -9.512 7.609 1.00 94.56 86 VAL A O 1
ATOM 648 N N . ALA A 1 87 ? -11.244 -8.142 7.586 1.00 94.62 87 ALA A N 1
ATOM 649 C CA . ALA A 1 87 ? -11.218 -7.830 6.167 1.00 94.62 87 ALA A CA 1
ATOM 650 C C . ALA A 1 87 ? -10.850 -6.351 5.931 1.00 94.62 87 ALA A C 1
ATOM 652 O O . ALA A 1 87 ? -11.304 -5.467 6.676 1.00 94.62 87 ALA A O 1
ATOM 653 N N . PRO A 1 88 ? -10.102 -6.032 4.857 1.00 95.50 88 PRO A N 1
ATOM 654 C CA . PRO A 1 88 ? -9.845 -4.652 4.470 1.00 95.50 88 PRO A CA 1
ATOM 655 C C . PRO A 1 88 ? -11.133 -3.914 4.101 1.00 95.50 88 PRO A C 1
ATOM 657 O O . PRO A 1 88 ? -11.961 -4.388 3.315 1.00 95.50 88 PRO A O 1
ATOM 660 N N . LEU A 1 89 ? -11.291 -2.706 4.641 1.00 96.75 89 LEU A N 1
ATOM 661 C CA . LEU A 1 89 ? -12.386 -1.809 4.287 1.00 96.75 89 LEU A CA 1
ATOM 662 C C . LEU A 1 89 ? -11.922 -0.714 3.328 1.00 96.75 89 LEU A C 1
ATOM 664 O O . LEU A 1 89 ? -12.538 -0.514 2.281 1.00 96.75 89 LEU A O 1
ATOM 668 N N . ARG A 1 90 ? -10.874 0.026 3.707 1.00 96.69 90 ARG A N 1
ATOM 669 C CA . ARG A 1 90 ? -10.280 1.111 2.910 1.00 96.69 90 ARG A CA 1
ATOM 670 C C . ARG A 1 90 ? -8.964 1.583 3.514 1.00 96.69 90 ARG A C 1
ATOM 672 O O . ARG A 1 90 ? -8.724 1.394 4.700 1.00 96.69 90 ARG A O 1
ATOM 679 N N . SER A 1 91 ? -8.197 2.326 2.729 1.00 97.50 91 SER A N 1
ATOM 680 C CA . SER A 1 91 ? -7.031 3.075 3.203 1.00 97.50 91 SER A CA 1
ATOM 681 C C . SER A 1 91 ? -7.318 4.575 3.173 1.00 97.50 91 SER A C 1
ATOM 683 O O . SER A 1 91 ? -8.112 5.049 2.352 1.00 97.50 91 SER A O 1
ATOM 685 N N . MET A 1 92 ? -6.685 5.333 4.062 1.00 97.44 92 MET A N 1
ATOM 686 C CA . MET A 1 92 ? -6.714 6.795 4.036 1.00 97.44 92 MET A CA 1
ATOM 687 C C . MET A 1 92 ? -5.403 7.378 4.551 1.00 97.44 92 MET A C 1
ATOM 689 O O . MET A 1 92 ? -4.823 6.864 5.504 1.00 97.44 92 MET A O 1
ATOM 693 N N . MET A 1 93 ? -4.956 8.461 3.918 1.00 97.88 93 MET A N 1
ATOM 694 C CA . MET A 1 93 ? -3.869 9.274 4.455 1.00 97.88 93 MET A CA 1
ATOM 695 C C . MET A 1 93 ? -4.394 10.113 5.613 1.00 97.88 93 MET A C 1
ATOM 697 O O . MET A 1 93 ? -5.467 10.713 5.513 1.00 97.88 93 MET A O 1
ATOM 701 N N . VAL A 1 94 ? -3.629 10.134 6.696 1.00 98.19 94 VAL A N 1
ATOM 702 C CA . VAL A 1 94 ? -3.853 10.968 7.872 1.00 98.19 94 VAL A CA 1
ATOM 703 C C . VAL A 1 94 ? -2.704 11.960 7.944 1.00 98.19 94 VAL A C 1
ATOM 705 O O . VAL A 1 94 ? -1.543 11.550 7.991 1.00 98.19 94 VAL A O 1
ATOM 708 N N . GLU A 1 95 ? -3.015 13.253 7.983 1.00 97.88 95 GLU A N 1
ATOM 709 C CA . GLU A 1 95 ? -2.024 14.325 8.166 1.00 97.88 95 GLU A CA 1
ATOM 710 C C . GLU A 1 95 ? -1.650 14.469 9.654 1.00 97.88 95 GLU A C 1
ATOM 712 O O . GLU A 1 95 ? -1.758 15.538 10.254 1.00 97.88 95 GLU A O 1
ATOM 717 N N . ALA A 1 96 ? -1.296 13.341 10.272 1.00 97.69 96 ALA A N 1
ATOM 718 C CA . ALA A 1 96 ? -0.818 13.239 11.640 1.00 97.69 96 ALA A CA 1
ATOM 719 C C . ALA A 1 96 ? 0.101 12.016 11.796 1.00 97.69 96 ALA A C 1
ATOM 721 O O . ALA A 1 96 ? -0.014 11.021 11.068 1.00 97.69 96 ALA A O 1
ATOM 722 N N . ASN A 1 97 ? 1.000 12.070 12.778 1.00 97.56 97 ASN A N 1
ATOM 723 C CA . ASN A 1 97 ? 1.851 10.936 13.130 1.00 97.56 97 ASN A CA 1
ATOM 724 C C . ASN A 1 97 ? 1.094 9.880 13.960 1.00 97.56 97 ASN A C 1
ATOM 726 O O . ASN A 1 97 ? -0.017 10.107 14.446 1.00 97.56 97 ASN A O 1
ATOM 730 N N . VAL A 1 98 ? 1.719 8.714 14.151 1.00 97.62 98 VAL A N 1
ATOM 731 C CA . VAL A 1 98 ? 1.128 7.601 14.916 1.00 97.62 98 VAL A CA 1
ATOM 732 C C . VAL A 1 98 ? 0.780 8.010 16.349 1.00 97.62 98 VAL A C 1
ATOM 734 O O . VAL A 1 98 ? -0.279 7.635 16.840 1.00 97.62 98 VAL A O 1
ATOM 737 N N . ALA A 1 99 ? 1.605 8.828 17.009 1.00 97.19 99 ALA A N 1
ATOM 738 C CA . ALA A 1 99 ? 1.350 9.253 18.386 1.00 97.19 99 ALA A CA 1
ATOM 739 C C . ALA A 1 99 ? 0.060 10.084 18.518 1.00 97.19 99 ALA A C 1
ATOM 741 O O . ALA A 1 99 ? -0.684 9.922 19.486 1.00 97.19 99 ALA A O 1
ATOM 742 N N . ALA A 1 100 ? -0.242 10.934 17.534 1.00 97.81 100 ALA A N 1
ATOM 743 C CA . ALA A 1 100 ? -1.499 11.675 17.476 1.00 97.81 100 ALA A CA 1
ATOM 744 C C . ALA A 1 100 ? -2.705 10.749 17.237 1.00 97.81 100 ALA A C 1
ATOM 746 O O . ALA A 1 100 ? -3.750 10.930 17.862 1.00 97.81 100 ALA A O 1
ATOM 747 N N . LEU A 1 101 ? -2.567 9.725 16.387 1.00 97.69 101 LEU A N 1
ATOM 748 C CA . LEU A 1 101 ? -3.604 8.702 16.190 1.00 97.69 101 LEU A CA 1
ATOM 749 C C . LEU A 1 101 ? -3.879 7.907 17.470 1.00 97.69 101 LEU A C 1
ATOM 751 O O . LEU A 1 101 ? -5.037 7.727 17.839 1.00 97.69 101 LEU A O 1
ATOM 755 N N . GLU A 1 102 ? -2.832 7.490 18.177 1.00 97.62 102 GLU A N 1
ATOM 756 C CA . GLU A 1 102 ? -2.941 6.818 19.473 1.00 97.62 102 GLU A CA 1
ATOM 757 C C . GLU A 1 102 ? -3.637 7.701 20.518 1.00 97.62 102 GLU A C 1
ATOM 759 O O . GLU A 1 102 ? -4.539 7.249 21.225 1.00 97.62 102 GLU A O 1
ATOM 764 N N . ALA A 1 103 ? -3.260 8.983 20.593 1.00 97.44 103 ALA A N 1
ATOM 765 C CA . ALA A 1 103 ? -3.874 9.943 21.505 1.00 97.44 103 ALA A CA 1
ATOM 766 C C . ALA A 1 103 ? -5.359 10.180 21.182 1.00 97.44 103 ALA A C 1
ATOM 768 O O . ALA A 1 103 ? -6.186 10.205 22.091 1.00 97.44 103 ALA A O 1
ATOM 769 N N . ALA A 1 104 ? -5.712 10.299 19.899 1.00 96.94 104 ALA A N 1
ATOM 770 C CA . ALA A 1 104 ? -7.097 10.448 19.460 1.00 96.94 104 ALA A CA 1
ATOM 771 C C . ALA A 1 104 ? -7.935 9.180 19.694 1.00 96.94 104 ALA A C 1
ATOM 773 O O . ALA A 1 104 ? -9.123 9.279 19.998 1.00 96.94 104 ALA A O 1
ATOM 774 N N . ALA A 1 105 ? -7.327 7.998 19.563 1.00 96.06 105 ALA A N 1
ATOM 775 C CA . ALA A 1 105 ? -7.985 6.719 19.810 1.00 96.06 105 ALA A CA 1
ATOM 776 C C . ALA A 1 105 ? -8.083 6.371 21.302 1.00 96.06 105 ALA A C 1
ATOM 778 O O . ALA A 1 105 ? -8.901 5.529 21.669 1.00 96.06 105 ALA A O 1
ATOM 779 N N . GLY A 1 106 ? -7.249 6.985 22.149 1.00 95.56 106 GLY A N 1
ATOM 780 C CA . GLY A 1 106 ? -7.115 6.629 23.561 1.00 95.56 106 GLY A CA 1
ATOM 781 C C . GLY A 1 106 ? -6.466 5.257 23.783 1.00 95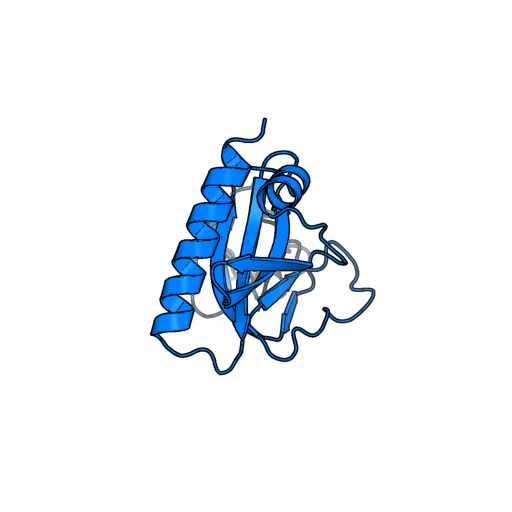.56 106 GLY A C 1
ATOM 782 O O . GLY A 1 106 ? -6.666 4.655 24.835 1.00 95.56 106 GLY A O 1
ATOM 783 N N . ALA A 1 107 ? -5.716 4.748 22.802 1.00 95.75 107 ALA A N 1
ATOM 784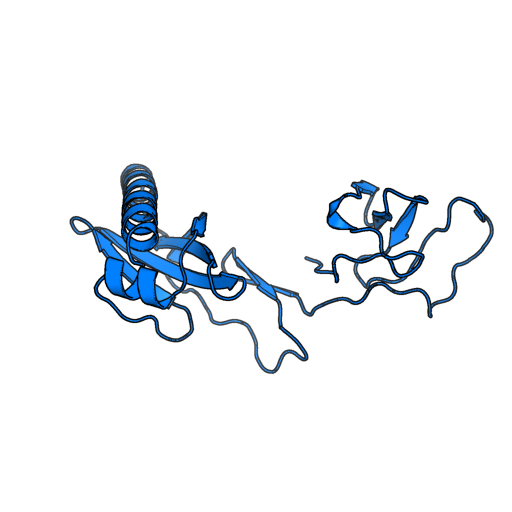 C CA . ALA A 1 107 ? -5.096 3.425 22.822 1.00 95.75 107 ALA A CA 1
ATOM 785 C C . ALA A 1 107 ? -3.720 3.458 22.142 1.00 95.75 107 ALA A C 1
ATOM 787 O O . ALA A 1 107 ? -3.446 4.328 21.319 1.00 95.75 107 ALA A O 1
ATOM 788 N N . LYS A 1 108 ? -2.841 2.516 22.499 1.00 96.06 108 LYS A N 1
ATOM 789 C CA . LYS A 1 108 ? -1.495 2.395 21.922 1.00 96.06 108 LYS A CA 1
ATOM 790 C C . LYS A 1 108 ? -1.456 1.340 20.830 1.00 96.06 108 LYS A C 1
ATOM 792 O O . LYS A 1 108 ? -2.092 0.296 20.964 1.00 96.06 108 LYS A O 1
ATOM 797 N N . ALA A 1 109 ? -0.693 1.616 19.778 1.00 96.19 109 ALA A N 1
ATOM 798 C CA . ALA A 1 109 ? -0.458 0.655 18.723 1.00 96.19 109 ALA A CA 1
ATOM 799 C C . ALA A 1 109 ? 0.569 -0.390 19.183 1.00 96.19 109 ALA A C 1
ATOM 801 O O . ALA A 1 109 ? 1.557 -0.072 19.847 1.00 96.19 109 ALA A O 1
ATOM 802 N N . ALA A 1 110 ? 0.361 -1.643 18.795 1.00 93.31 110 ALA A N 1
ATOM 803 C CA . ALA A 1 110 ? 1.292 -2.741 19.014 1.00 93.31 110 ALA A CA 1
ATOM 804 C C . ALA A 1 110 ? 1.591 -3.408 17.668 1.00 93.31 110 ALA A C 1
ATOM 806 O O . ALA A 1 110 ? 0.678 -3.812 16.955 1.00 93.31 110 ALA A O 1
ATOM 807 N N . GLY A 1 111 ? 2.870 -3.478 17.281 1.00 89.50 111 GLY A N 1
ATOM 808 C CA . GLY A 1 111 ? 3.261 -4.037 15.978 1.00 89.50 111 GLY A CA 1
ATOM 809 C C . GLY A 1 111 ? 2.649 -3.300 14.777 1.00 89.50 111 GLY A C 1
ATOM 810 O O . GLY A 1 111 ? 2.366 -3.923 13.762 1.00 89.50 111 GLY A O 1
ATOM 811 N N . GLY A 1 112 ? 2.387 -1.993 14.908 1.00 92.69 112 GLY A N 1
ATOM 812 C CA . GLY A 1 112 ? 1.718 -1.188 13.878 1.00 92.69 112 GLY A CA 1
ATOM 813 C C . GLY A 1 112 ? 0.193 -1.336 13.838 1.00 92.69 112 GLY A C 1
ATOM 814 O O . GLY A 1 112 ? -0.450 -0.651 13.048 1.00 92.69 112 GLY A O 1
ATOM 815 N N . LEU A 1 113 ? -0.397 -2.179 14.690 1.00 95.31 113 LEU A N 1
ATOM 816 C CA . LEU A 1 113 ? -1.842 -2.366 14.789 1.00 95.31 113 LEU A CA 1
ATOM 817 C C . LEU A 1 113 ? -2.427 -1.579 15.961 1.00 95.31 113 LEU A C 1
ATOM 819 O O . LEU A 1 113 ? -1.882 -1.603 17.061 1.00 95.31 113 LEU A O 1
ATOM 823 N N . LEU A 1 114 ? -3.558 -0.918 15.734 1.00 96.38 114 LEU A N 1
ATOM 824 C CA . LEU A 1 114 ? -4.307 -0.165 16.735 1.00 96.38 114 LEU A CA 1
ATOM 825 C C . LEU A 1 114 ? -5.784 -0.559 16.665 1.00 96.38 114 LEU A C 1
ATOM 827 O O . LEU A 1 114 ? -6.429 -0.364 15.636 1.00 96.38 114 LEU A O 1
ATOM 831 N N . ASP A 1 115 ? -6.328 -1.075 17.763 1.00 95.00 115 ASP A N 1
ATOM 832 C CA . ASP A 1 115 ? -7.759 -1.351 17.868 1.00 95.00 115 ASP A CA 1
ATOM 833 C C . ASP A 1 115 ? -8.492 -0.101 18.381 1.00 95.00 115 ASP A C 1
ATOM 835 O O . ASP A 1 115 ? -8.091 0.525 19.364 1.00 95.00 115 ASP A O 1
ATOM 839 N N . HIS A 1 116 ? -9.577 0.276 17.707 1.00 94.19 116 HIS A N 1
ATOM 840 C CA . HIS A 1 116 ? -10.394 1.436 18.050 1.00 94.19 116 HIS A CA 1
ATOM 841 C C . HIS A 1 116 ? -11.864 1.033 18.138 1.00 94.19 116 HIS A C 1
ATOM 843 O O . HIS A 1 116 ? -12.416 0.454 17.206 1.00 94.19 116 HIS A O 1
ATOM 849 N N . SER A 1 117 ? -12.512 1.353 19.255 1.00 91.25 117 SER A N 1
ATOM 850 C CA . SER A 1 117 ? -13.933 1.069 19.464 1.00 91.25 117 SER A CA 1
ATOM 851 C C . SER A 1 117 ? -14.766 2.335 19.304 1.00 91.25 117 SER A C 1
ATOM 853 O O . SER A 1 117 ? -14.473 3.355 19.924 1.00 91.25 117 SER A O 1
ATOM 855 N N . ASN A 1 118 ? -15.844 2.261 18.526 1.00 86.12 118 ASN A N 1
ATOM 856 C CA . ASN A 1 118 ? -16.804 3.348 18.371 1.00 86.12 118 ASN A CA 1
ATOM 857 C C . ASN A 1 118 ? -18.237 2.806 18.419 1.00 86.12 118 ASN A C 1
ATOM 859 O O . ASN A 1 118 ? -18.631 2.024 17.559 1.00 86.12 118 ASN A O 1
ATOM 863 N N . HIS A 1 119 ? -19.024 3.220 19.417 1.00 84.38 119 HIS A N 1
ATOM 864 C CA . HIS A 1 119 ? -20.423 2.799 19.597 1.00 84.38 119 HIS A CA 1
ATOM 865 C C . HIS A 1 119 ? -20.654 1.274 19.502 1.00 84.38 119 HIS A C 1
ATOM 867 O O . HIS A 1 119 ? -21.624 0.824 18.900 1.00 84.38 119 HIS A O 1
ATOM 873 N N . GLY A 1 120 ? -19.758 0.477 20.093 1.00 82.81 120 GLY A N 1
ATOM 874 C CA . GLY A 1 120 ? -19.853 -0.989 20.096 1.00 82.81 120 GLY A CA 1
ATOM 875 C C . GLY A 1 120 ? -19.293 -1.679 18.847 1.00 82.81 120 GLY A C 1
ATOM 876 O O . GLY A 1 120 ? -19.234 -2.902 18.822 1.00 82.81 120 GLY A O 1
ATOM 877 N N . LEU A 1 121 ? -18.841 -0.920 17.844 1.00 88.25 121 LEU A N 1
ATOM 878 C CA . LEU A 1 121 ? -18.108 -1.440 16.694 1.00 88.25 121 LEU A CA 1
ATOM 879 C C . LEU A 1 121 ? -16.601 -1.352 16.944 1.00 88.25 121 LEU A C 1
ATOM 881 O O . LEU A 1 121 ? -16.084 -0.263 17.205 1.00 88.25 121 LEU A O 1
ATOM 885 N N . THR A 1 122 ? -15.898 -2.473 16.805 1.00 90.69 122 THR A N 1
ATOM 886 C CA . THR A 1 122 ? -14.433 -2.516 16.866 1.00 90.69 122 THR A CA 1
ATOM 887 C C . THR A 1 122 ? -13.847 -2.438 15.461 1.00 90.69 122 THR A C 1
ATOM 889 O O . THR A 1 122 ? -14.199 -3.221 14.580 1.00 90.69 122 THR A O 1
ATOM 892 N N . LEU A 1 123 ? -12.937 -1.490 15.264 1.00 93.75 123 LEU A N 1
ATOM 893 C CA . LEU A 1 123 ? -12.078 -1.379 14.095 1.00 93.75 123 LEU A CA 1
ATOM 894 C C . LEU A 1 123 ? -10.670 -1.820 14.461 1.00 93.75 123 LEU A C 1
ATOM 896 O O . LEU A 1 123 ? -10.197 -1.504 15.552 1.00 93.75 123 LEU A O 1
ATOM 900 N N . ARG A 1 124 ? -9.980 -2.437 13.506 1.00 96.19 124 ARG A N 1
ATOM 901 C CA . ARG A 1 124 ? -8.535 -2.637 13.575 1.00 96.19 124 ARG A CA 1
ATOM 902 C C . ARG A 1 124 ? -7.864 -1.759 12.535 1.00 96.19 124 ARG A C 1
ATOM 904 O O . ARG A 1 124 ? -8.277 -1.723 11.380 1.00 96.19 124 ARG A O 1
ATOM 911 N N . LEU A 1 125 ? -6.850 -1.019 12.949 1.00 97.50 125 LEU A N 1
ATOM 912 C CA . LEU A 1 125 ? -6.138 -0.069 12.107 1.00 97.50 125 LEU A CA 1
ATOM 913 C C . LEU A 1 125 ? -4.708 -0.559 11.938 1.00 97.50 125 LEU A C 1
ATOM 915 O O . LEU A 1 125 ? -4.018 -0.753 12.932 1.00 97.50 125 LEU A O 1
ATOM 919 N N . LEU A 1 126 ? -4.260 -0.736 10.699 1.00 97.38 126 LEU A N 1
ATOM 920 C CA . LEU A 1 126 ? -2.847 -0.945 10.394 1.00 97.38 126 LEU A CA 1
ATOM 921 C C . LEU A 1 126 ? -2.237 0.404 10.003 1.00 97.38 126 LEU A C 1
ATOM 923 O O . LEU A 1 126 ? -2.662 1.035 9.032 1.00 97.38 126 LEU A O 1
ATOM 927 N N . LEU A 1 127 ? -1.277 0.859 10.805 1.00 97.31 127 LEU A N 1
ATOM 928 C CA . LEU A 1 127 ? -0.660 2.176 10.716 1.00 97.31 127 LEU A CA 1
ATOM 929 C C . LEU A 1 127 ? 0.721 2.064 10.070 1.00 97.31 127 LEU A C 1
ATOM 931 O O . LEU A 1 127 ? 1.634 1.468 10.640 1.00 97.31 127 LEU A O 1
ATOM 935 N N . ALA A 1 128 ? 0.879 2.677 8.901 1.00 95.56 128 ALA A N 1
ATOM 936 C CA . ALA A 1 128 ? 2.146 2.783 8.189 1.00 95.56 128 ALA A CA 1
ATOM 937 C C . ALA A 1 128 ? 2.612 4.253 8.188 1.00 95.56 128 ALA A C 1
ATOM 939 O O . ALA A 1 128 ? 2.032 5.073 7.469 1.00 95.56 128 ALA A O 1
ATOM 940 N N . PRO A 1 129 ? 3.616 4.627 9.004 1.00 95.69 129 PRO A N 1
ATOM 941 C CA . PRO A 1 129 ? 4.162 5.983 9.012 1.00 95.69 129 PRO A CA 1
ATOM 942 C C . PRO A 1 129 ? 4.711 6.385 7.638 1.00 95.69 129 PRO A C 1
ATOM 944 O O . PRO A 1 129 ? 5.416 5.608 6.997 1.00 95.69 129 PRO A O 1
ATOM 947 N N . ASP A 1 130 ? 4.434 7.617 7.217 1.00 94.06 130 ASP A N 1
ATOM 948 C CA . ASP A 1 130 ? 4.983 8.231 6.005 1.00 94.06 130 ASP A CA 1
ATOM 949 C C . ASP A 1 130 ? 5.694 9.540 6.376 1.00 94.06 130 ASP A C 1
ATOM 951 O O . ASP A 1 130 ? 5.115 10.632 6.385 1.00 94.06 130 ASP A O 1
ATOM 955 N N . GLY A 1 131 ? 6.969 9.407 6.742 1.00 91.88 131 GLY A N 1
ATOM 956 C CA . GLY A 1 131 ? 7.749 10.493 7.329 1.00 91.88 131 GLY A CA 1
ATOM 957 C C . GLY A 1 131 ? 7.312 10.824 8.760 1.00 91.88 131 GLY A C 1
ATOM 958 O O . GLY A 1 131 ? 6.791 9.978 9.483 1.00 91.88 131 GLY A O 1
ATOM 959 N N . GLU A 1 132 ? 7.555 12.063 9.186 1.00 92.94 132 GLU A N 1
ATOM 960 C CA . GLU A 1 132 ? 7.353 12.486 10.583 1.00 92.94 132 GLU A CA 1
ATOM 961 C C . GLU A 1 132 ? 5.943 13.011 10.881 1.00 92.94 132 GLU A C 1
ATOM 963 O O . GLU A 1 132 ? 5.547 13.089 12.043 1.00 92.94 132 GLU A O 1
ATOM 968 N N . ALA A 1 133 ? 5.188 13.390 9.847 1.00 95.25 133 ALA A N 1
ATOM 969 C CA . ALA A 1 133 ? 3.944 14.146 9.992 1.00 95.25 133 ALA A CA 1
ATOM 970 C C . ALA A 1 133 ? 2.707 13.433 9.433 1.00 95.25 133 ALA A C 1
ATOM 972 O O . ALA A 1 133 ? 1.601 13.936 9.605 1.00 95.25 133 ALA A O 1
ATOM 973 N N . ARG A 1 134 ? 2.868 12.289 8.758 1.00 97.75 134 ARG A N 1
ATOM 974 C CA . ARG A 1 134 ? 1.764 11.588 8.096 1.00 97.75 134 ARG A CA 1
ATOM 975 C C . ARG A 1 134 ? 1.780 10.104 8.399 1.00 97.75 134 ARG A C 1
ATOM 977 O O . ARG A 1 134 ? 2.826 9.513 8.659 1.00 97.75 134 ARG A O 1
ATOM 984 N N . THR A 1 135 ? 0.603 9.504 8.312 1.00 98.19 135 THR A N 1
ATOM 985 C CA . THR A 1 135 ? 0.410 8.066 8.478 1.00 98.19 135 THR A CA 1
ATOM 986 C C . THR A 1 135 ? -0.584 7.582 7.430 1.00 98.19 135 THR A C 1
ATOM 988 O O . THR A 1 135 ? -1.687 8.120 7.319 1.00 98.19 135 THR A O 1
ATOM 991 N N . LEU A 1 136 ? -0.223 6.553 6.666 1.00 97.88 136 LEU A N 1
ATOM 992 C CA . LEU A 1 136 ? -1.192 5.773 5.908 1.00 97.88 136 LEU A CA 1
ATOM 993 C C . LEU A 1 136 ? -1.904 4.835 6.885 1.00 97.88 136 LEU A C 1
ATOM 995 O O . LEU A 1 136 ? -1.290 3.966 7.498 1.00 97.88 136 LEU A O 1
ATOM 999 N N . MET A 1 137 ? -3.208 5.033 7.043 1.00 98.06 137 MET A N 1
ATOM 1000 C CA . MET A 1 137 ? -4.052 4.219 7.907 1.00 98.06 137 MET A CA 1
ATOM 1001 C C . MET A 1 137 ? -4.896 3.278 7.051 1.00 98.06 137 MET A C 1
ATOM 1003 O O . MET A 1 137 ? -5.778 3.717 6.305 1.00 98.06 137 MET A O 1
ATOM 1007 N N . HIS A 1 138 ? -4.648 1.979 7.179 1.00 97.88 138 HIS A N 1
ATOM 1008 C CA . HIS A 1 138 ? -5.504 0.937 6.627 1.00 97.88 138 HIS A CA 1
ATOM 1009 C C . HIS A 1 138 ? -6.575 0.576 7.653 1.00 97.88 138 HIS A C 1
ATOM 1011 O O . HIS A 1 138 ? -6.272 0.186 8.778 1.00 97.88 138 HIS A O 1
ATOM 1017 N N . VAL A 1 139 ? -7.835 0.725 7.263 1.00 97.81 139 VAL A N 1
ATOM 1018 C CA . VAL A 1 139 ? -8.997 0.427 8.096 1.00 97.81 139 VAL A CA 1
ATOM 1019 C C . VAL A 1 139 ? -9.449 -0.992 7.798 1.00 97.81 139 VAL A C 1
ATOM 1021 O O . VAL A 1 139 ? -9.822 -1.301 6.662 1.00 97.81 139 VAL A O 1
ATOM 1024 N N . LEU A 1 140 ? -9.443 -1.828 8.828 1.00 97.12 140 LEU A N 1
ATOM 1025 C CA . LEU A 1 140 ? -9.884 -3.215 8.806 1.00 97.12 140 LEU A CA 1
ATOM 1026 C C . LEU A 1 140 ? -11.106 -3.366 9.724 1.00 97.12 140 LEU A C 1
ATOM 1028 O O . LEU A 1 140 ? -11.247 -2.673 10.737 1.00 97.12 140 LEU A O 1
ATOM 1032 N N . VAL A 1 141 ? -12.006 -4.267 9.355 1.00 96.50 141 VAL A N 1
ATOM 1033 C CA . VAL A 1 141 ? -13.244 -4.585 10.087 1.00 96.50 141 VAL A CA 1
ATOM 1034 C C . VAL A 1 141 ? -13.384 -6.094 10.201 1.00 96.50 141 VAL A C 1
ATOM 1036 O O . VAL A 1 141 ? -12.727 -6.795 9.445 1.00 96.50 141 VAL A O 1
ATOM 1039 N N . GLY A 1 142 ? -14.227 -6.608 11.099 1.00 94.88 142 GLY A N 1
ATOM 1040 C CA . GLY A 1 142 ? -14.487 -8.053 11.160 1.00 94.88 142 GLY A CA 1
ATOM 1041 C C . GLY A 1 142 ? -14.887 -8.621 9.791 1.00 94.88 142 GLY A C 1
ATOM 1042 O O . GLY A 1 142 ? -15.599 -7.954 9.038 1.00 94.88 142 GLY A O 1
ATOM 1043 N N . GLU A 1 143 ? -14.418 -9.823 9.455 1.00 94.38 143 GLU A N 1
ATOM 1044 C CA . GLU A 1 143 ? -14.696 -10.463 8.153 1.00 94.38 143 GLU A CA 1
ATOM 1045 C C . GLU A 1 143 ? -16.200 -10.592 7.867 1.00 94.38 143 GLU A C 1
ATOM 1047 O O . GLU A 1 143 ? -16.641 -10.341 6.746 1.00 94.38 143 GLU A O 1
ATOM 1052 N N . ASP A 1 144 ? -16.989 -10.866 8.906 1.00 94.44 144 ASP A N 1
ATOM 1053 C CA . ASP A 1 144 ? -18.446 -11.013 8.826 1.00 94.44 144 ASP A CA 1
ATOM 1054 C C . ASP A 1 144 ? -19.212 -9.677 8.908 1.00 94.44 144 ASP A C 1
ATOM 1056 O O . ASP A 1 144 ? -20.443 -9.668 8.997 1.00 94.44 144 ASP A O 1
ATOM 1060 N N . ALA A 1 145 ? -18.515 -8.532 8.887 1.00 94.88 145 ALA A N 1
ATOM 1061 C CA . ALA A 1 145 ? -19.146 -7.224 9.032 1.00 94.88 145 ALA A CA 1
ATOM 1062 C C . ALA A 1 145 ? -20.130 -6.940 7.885 1.00 94.88 145 ALA A C 1
ATOM 1064 O O . ALA A 1 145 ? -19.766 -6.864 6.705 1.00 94.88 145 ALA A O 1
ATOM 1065 N N . ASN A 1 146 ? -21.388 -6.691 8.237 1.00 95.88 146 ASN A N 1
ATOM 1066 C CA . ASN A 1 146 ? -22.442 -6.392 7.277 1.00 95.88 146 ASN A CA 1
ATOM 1067 C C . ASN A 1 146 ? -22.289 -4.965 6.688 1.00 95.88 146 ASN A C 1
ATOM 1069 O O . ASN A 1 146 ? -21.534 -4.138 7.210 1.00 95.88 146 ASN A O 1
ATOM 1073 N N . PRO A 1 147 ? -23.009 -4.606 5.607 1.00 97.31 147 PRO A N 1
ATOM 1074 C CA . PRO A 1 147 ? -22.871 -3.291 4.974 1.00 97.31 147 PRO A CA 1
ATOM 1075 C C . PRO A 1 147 ? -23.068 -2.094 5.920 1.00 97.31 147 PRO A C 1
ATOM 1077 O O . PRO A 1 147 ? -22.359 -1.094 5.793 1.00 97.31 147 PRO A O 1
ATOM 1080 N N . THR A 1 148 ? -23.986 -2.189 6.884 1.00 96.12 148 THR A N 1
ATOM 1081 C CA . THR A 1 148 ? -24.234 -1.131 7.876 1.00 96.12 148 THR A CA 1
ATOM 1082 C C . THR A 1 148 ? -23.026 -0.942 8.789 1.00 96.12 148 THR A C 1
ATOM 1084 O O . THR A 1 148 ? -22.595 0.192 9.008 1.00 96.12 148 THR A O 1
ATOM 1087 N N . GLU A 1 149 ? -22.432 -2.037 9.262 1.00 95.69 149 GLU A N 1
ATOM 1088 C CA . GLU A 1 149 ? -21.218 -2.025 10.085 1.00 95.69 149 GLU A CA 1
ATOM 1089 C C . GLU A 1 149 ? -20.022 -1.477 9.305 1.00 95.69 149 GLU A C 1
ATOM 1091 O O . GLU A 1 149 ? -19.305 -0.616 9.808 1.00 95.69 149 GLU A O 1
ATOM 1096 N N . ARG A 1 150 ? -19.853 -1.868 8.037 1.00 96.75 150 ARG A N 1
ATOM 1097 C CA . ARG A 1 150 ? -18.791 -1.338 7.159 1.00 96.75 150 ARG A CA 1
ATOM 1098 C C . ARG A 1 150 ? -18.929 0.173 6.935 1.00 96.75 150 ARG A C 1
ATOM 1100 O O . ARG A 1 150 ? -17.937 0.903 6.961 1.00 96.75 150 ARG A O 1
ATOM 1107 N N . ILE A 1 151 ? -20.153 0.676 6.754 1.00 96.75 151 ILE A N 1
ATOM 1108 C CA . ILE A 1 151 ? -20.414 2.120 6.626 1.00 96.75 151 ILE A CA 1
ATOM 1109 C C . ILE A 1 151 ? -20.112 2.844 7.944 1.00 96.75 151 ILE A C 1
ATOM 1111 O O . ILE A 1 151 ? -19.457 3.891 7.932 1.00 96.75 151 ILE A O 1
ATOM 1115 N N . ALA A 1 152 ? -20.567 2.299 9.075 1.00 96.44 152 ALA A N 1
ATOM 1116 C CA . ALA A 1 152 ? -20.295 2.857 10.395 1.00 96.44 152 ALA A CA 1
ATOM 1117 C C . ALA A 1 152 ? -18.787 2.893 10.688 1.00 96.44 152 ALA A C 1
ATOM 1119 O O . ALA A 1 152 ? -18.278 3.929 11.116 1.00 96.44 152 ALA A O 1
ATOM 1120 N N . ALA A 1 153 ? -18.060 1.828 10.346 1.00 96.81 153 ALA A N 1
ATOM 1121 C CA . ALA A 1 153 ? -16.609 1.749 10.446 1.00 96.81 153 ALA A CA 1
ATOM 1122 C C . ALA A 1 153 ? -15.916 2.825 9.604 1.00 96.81 153 ALA A C 1
ATOM 1124 O O . ALA A 1 153 ? -15.075 3.569 10.111 1.00 96.81 153 ALA A O 1
ATOM 1125 N N . SER A 1 154 ? -16.302 2.984 8.333 1.00 96.88 154 SER A N 1
ATOM 1126 C CA . SER A 1 154 ? -15.700 4.022 7.490 1.00 96.88 154 SER A CA 1
ATOM 1127 C C . SER A 1 154 ? -15.934 5.428 8.048 1.00 96.88 154 SER A C 1
ATOM 1129 O O . SER A 1 154 ? -15.081 6.294 7.857 1.00 96.88 154 SER A O 1
ATOM 1131 N N . ARG A 1 155 ? -17.078 5.684 8.695 1.00 97.19 155 ARG A N 1
ATOM 1132 C CA . ARG A 1 155 ? -17.369 6.975 9.341 1.00 97.19 155 ARG A CA 1
ATOM 1133 C C . ARG A 1 155 ? -16.575 7.149 10.635 1.00 97.19 155 ARG A C 1
ATOM 1135 O O . ARG A 1 155 ? -16.054 8.232 10.872 1.00 97.19 155 ARG A O 1
ATOM 1142 N N . ALA A 1 156 ? -16.448 6.092 11.435 1.00 97.06 156 ALA A N 1
ATOM 1143 C CA . ALA A 1 156 ? -15.643 6.085 12.652 1.00 97.06 156 ALA A CA 1
ATOM 1144 C C . ALA A 1 156 ? -14.170 6.404 12.352 1.00 97.06 156 ALA A C 1
ATOM 1146 O O . ALA A 1 156 ? -13.594 7.285 12.985 1.00 97.06 156 ALA A O 1
ATOM 1147 N N . ALA A 1 157 ? -13.599 5.767 11.325 1.00 97.81 157 ALA A N 1
ATOM 1148 C CA . ALA A 1 157 ? -12.232 6.026 10.882 1.00 97.81 157 ALA A CA 1
ATOM 1149 C C . ALA A 1 157 ? -12.024 7.481 10.426 1.00 97.81 157 ALA A C 1
ATOM 1151 O O . ALA A 1 157 ? -11.017 8.096 10.761 1.00 97.81 157 ALA A O 1
ATOM 1152 N N . GLU A 1 158 ? -12.994 8.066 9.716 1.00 97.94 158 GLU A N 1
ATOM 1153 C CA . GLU A 1 158 ? -12.944 9.475 9.302 1.00 97.94 158 GLU A CA 1
ATOM 1154 C C . GLU A 1 158 ? -13.028 10.436 10.503 1.00 97.94 158 GLU A C 1
ATOM 1156 O O . GLU A 1 158 ? -12.327 11.449 10.544 1.00 97.94 158 GLU A O 1
ATOM 1161 N N . THR A 1 159 ? -13.852 10.120 11.506 1.00 97.25 159 THR A N 1
ATOM 1162 C CA . THR A 1 159 ? -13.909 10.879 12.764 1.00 97.25 159 THR A CA 1
ATOM 1163 C C . THR A 1 159 ? -12.580 10.813 13.511 1.00 97.25 159 THR A C 1
ATOM 1165 O O . THR A 1 159 ? -12.083 11.853 13.949 1.00 97.25 159 THR A O 1
ATOM 1168 N N . LEU A 1 160 ? -11.985 9.620 13.613 1.00 97.44 160 LEU A N 1
ATOM 1169 C CA . LEU A 1 160 ? -10.685 9.417 14.247 1.00 97.44 160 LEU A CA 1
ATOM 1170 C C . LEU A 1 160 ? -9.581 10.189 13.517 1.00 97.44 160 LEU A C 1
ATOM 1172 O O . LEU A 1 160 ? -8.835 10.922 14.161 1.00 97.44 160 LEU A O 1
ATOM 1176 N N . ARG A 1 161 ? -9.531 10.106 12.179 1.00 98.00 161 ARG A N 1
ATOM 1177 C CA . ARG A 1 161 ? -8.604 10.879 11.338 1.00 98.00 161 ARG A CA 1
ATOM 1178 C C . ARG A 1 161 ? -8.669 12.371 11.671 1.00 98.00 161 ARG A C 1
ATOM 1180 O O . ARG A 1 161 ? -7.656 12.980 11.995 1.00 98.00 161 ARG A O 1
ATOM 1187 N N . ARG A 1 162 ? -9.875 12.950 11.670 1.00 98.19 162 ARG A N 1
ATOM 1188 C CA . ARG A 1 162 ? -10.091 14.374 11.992 1.00 98.19 162 ARG A CA 1
ATOM 1189 C C . ARG A 1 162 ? -9.709 14.731 13.424 1.00 98.19 162 ARG A C 1
ATOM 1191 O O . ARG A 1 162 ? -9.342 15.873 13.682 1.00 98.19 162 ARG A O 1
ATOM 1198 N N . ALA A 1 163 ? -9.878 13.811 14.369 1.00 97.75 163 ALA A N 1
ATOM 1199 C CA . ALA A 1 163 ? -9.457 14.026 15.745 1.00 97.75 163 ALA A CA 1
ATOM 1200 C C . ALA A 1 163 ? -7.928 14.042 15.856 1.00 97.75 163 ALA A C 1
ATOM 1202 O O . ALA A 1 163 ? -7.396 14.982 16.441 1.00 97.75 163 ALA A O 1
ATOM 1203 N N . ALA A 1 164 ? -7.245 13.079 15.233 1.00 97.88 164 ALA A N 1
ATOM 1204 C CA . ALA A 1 164 ? -5.787 12.991 15.211 1.00 97.88 164 ALA A CA 1
ATOM 1205 C C . ALA A 1 164 ? -5.137 14.213 14.544 1.00 97.88 164 ALA A C 1
ATOM 1207 O O . ALA A 1 164 ? -4.238 14.809 15.119 1.00 97.88 164 ALA A O 1
ATOM 1208 N N . GLU A 1 165 ? -5.654 14.668 13.400 1.00 97.94 165 GLU A N 1
ATOM 1209 C CA . GLU A 1 165 ? -5.141 15.849 12.676 1.00 97.94 165 GLU A CA 1
ATOM 1210 C C . GLU A 1 165 ? -5.295 17.176 13.445 1.00 97.94 165 GLU A C 1
ATOM 1212 O O . GLU A 1 165 ? -4.717 18.194 13.066 1.00 97.94 165 GLU A O 1
ATOM 1217 N N . ARG A 1 166 ? -6.078 17.201 14.533 1.00 97.69 166 ARG A N 1
ATOM 1218 C CA . ARG A 1 166 ? -6.184 18.368 15.426 1.00 97.69 166 ARG A CA 1
ATOM 1219 C C . ARG A 1 166 ? -5.192 18.336 16.586 1.00 97.69 166 ARG A C 1
ATOM 1221 O O . ARG A 1 166 ? -5.041 19.357 17.257 1.00 97.69 166 ARG A O 1
ATOM 1228 N N . ILE A 1 167 ? -4.554 17.198 16.837 1.00 93.62 167 ILE A N 1
ATOM 1229 C CA . ILE A 1 167 ? -3.541 17.041 17.878 1.00 93.62 167 ILE A CA 1
ATOM 1230 C C . ILE A 1 167 ? -2.220 17.518 17.275 1.00 93.62 167 ILE A C 1
ATOM 1232 O O . ILE A 1 167 ? -1.694 16.896 16.356 1.00 93.62 167 ILE A O 1
ATOM 1236 N N . ARG A 1 168 ? -1.746 18.674 17.745 1.00 68.81 168 ARG A N 1
ATOM 1237 C CA . ARG A 1 168 ? -0.441 19.234 17.377 1.00 68.81 168 ARG A CA 1
ATOM 1238 C C . ARG A 1 168 ? 0.642 18.720 18.306 1.00 68.81 168 ARG A C 1
ATOM 1240 O O . ARG A 1 168 ? 0.354 18.650 19.522 1.00 68.81 168 ARG A O 1
#